Protein AF-A0A520IBH7-F1 (afdb_monomer_lite)

Foldseek 3Di:
DPQAQPPLLLVLLLQLVVLVVPVVCNVVSNVVSVVSLVCCVVPVVHDNNNNVRSNVVNVVVVVVVVVVVVVVVPPPVVVVPDDD

Secondary structure (DSSP, 8-state):
---SS-HHHHHHHHHHHHGGG-HHHHHHHHHHHHHHHHHHHHHS---HHHHHHHHHHHHHHHHHHHHHHHHHHSSGGGTT----

Structure (mmCIF, N/CA/C/O backbone):
data_AF-A0A520IBH7-F1
#
_entry.id   AF-A0A520IBH7-F1
#
loop_
_atom_site.group_PDB
_atom_site.id
_atom_site.type_symbol
_atom_site.label_atom_id
_atom_site.label_alt_id
_atom_site.label_comp_id
_atom_site.label_asym_id
_atom_site.label_entity_id
_atom_site.label_seq_id
_atom_site.pdbx_PDB_ins_code
_atom_site.Cartn_x
_atom_site.Cartn_y
_atom_site.Cartn_z
_atom_site.occupancy
_atom_site.B_iso_or_equiv
_atom_site.auth_seq_id
_atom_site.auth_comp_id
_atom_site.auth_asym_id
_atom_site.auth_atom_id
_atom_site.pdbx_PDB_model_num
ATOM 1 N N . ILE A 1 1 ? 21.029 -8.747 -1.946 1.00 55.94 1 ILE A N 1
ATOM 2 C CA . ILE A 1 1 ? 19.850 -7.954 -1.527 1.00 55.94 1 ILE A CA 1
ATOM 3 C C . ILE A 1 1 ? 18.629 -8.831 -1.784 1.00 55.94 1 ILE A C 1
ATOM 5 O O . ILE A 1 1 ? 18.545 -9.386 -2.871 1.00 55.94 1 ILE A O 1
ATOM 9 N N . VAL A 1 2 ? 17.783 -9.104 -0.787 1.00 53.16 2 VAL A N 1
ATOM 10 C CA . VAL A 1 2 ? 16.558 -9.895 -1.009 1.00 53.16 2 VAL A CA 1
ATOM 11 C C . VAL A 1 2 ? 15.508 -8.925 -1.535 1.00 53.16 2 VAL A C 1
ATOM 13 O O . VAL A 1 2 ? 15.015 -8.090 -0.784 1.00 53.16 2 VAL A O 1
ATOM 16 N N . SER A 1 3 ? 15.252 -8.966 -2.841 1.00 71.31 3 SER A N 1
ATOM 17 C CA . SER A 1 3 ? 14.363 -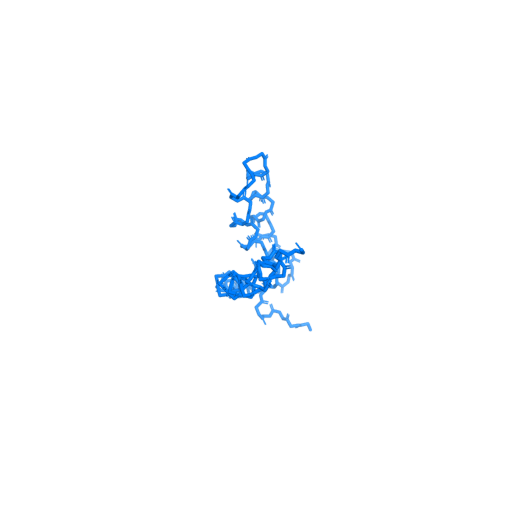8.019 -3.532 1.00 71.31 3 SER A CA 1
ATOM 18 C C . SER A 1 3 ? 12.882 -8.324 -3.305 1.00 71.31 3 SER A C 1
ATOM 20 O O . SER A 1 3 ? 12.035 -7.440 -3.414 1.00 71.31 3 SER A O 1
ATOM 22 N N . PHE A 1 4 ? 12.586 -9.583 -2.981 1.00 83.25 4 PHE A N 1
ATOM 23 C CA . PHE A 1 4 ? 11.257 -10.162 -3.037 1.00 83.25 4 PHE A CA 1
ATOM 24 C C . PHE A 1 4 ? 10.835 -10.755 -1.684 1.00 83.25 4 PHE A C 1
ATOM 26 O O . PHE A 1 4 ? 11.576 -11.578 -1.138 1.00 83.25 4 PHE A O 1
ATOM 33 N N . PRO A 1 5 ? 9.631 -10.441 -1.176 1.00 87.69 5 PRO A N 1
ATOM 34 C CA . PRO A 1 5 ? 8.722 -9.376 -1.617 1.00 87.69 5 PRO A CA 1
ATOM 35 C C . PRO A 1 5 ? 9.201 -7.980 -1.168 1.00 87.69 5 PRO A C 1
ATOM 37 O O . PRO A 1 5 ? 9.981 -7.849 -0.225 1.00 87.69 5 PRO A O 1
ATOM 40 N N . SER A 1 6 ? 8.706 -6.915 -1.807 1.00 91.06 6 SER A N 1
ATOM 41 C CA . SER A 1 6 ? 9.107 -5.544 -1.472 1.00 91.06 6 SER A CA 1
ATOM 42 C C . SER A 1 6 ? 8.617 -5.121 -0.082 1.00 91.06 6 SER A C 1
ATOM 44 O O . SER A 1 6 ? 7.413 -5.000 0.178 1.00 91.06 6 SER A O 1
ATOM 46 N N . PHE A 1 7 ? 9.565 -4.807 0.803 1.00 91.31 7 PHE A N 1
ATOM 47 C CA . PHE A 1 7 ? 9.269 -4.266 2.130 1.00 91.31 7 PHE A CA 1
ATOM 48 C C . PHE A 1 7 ? 8.586 -2.891 2.058 1.00 9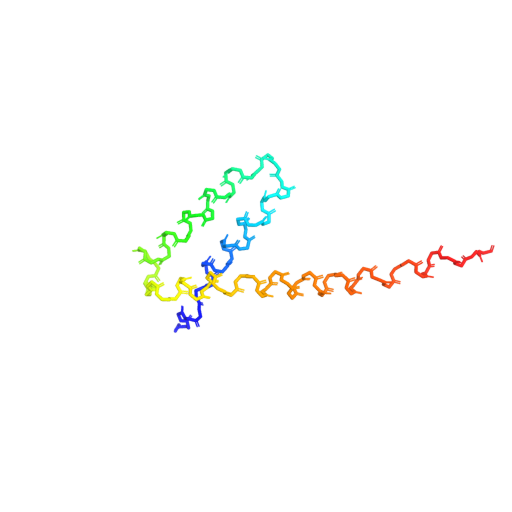1.31 7 PHE A C 1
ATOM 50 O O . PHE A 1 7 ? 7.584 -2.671 2.736 1.00 91.31 7 PHE A O 1
ATOM 57 N N . HIS A 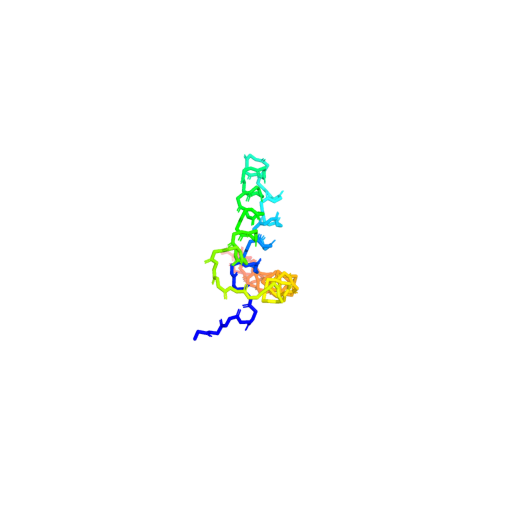1 8 ? 9.075 -1.991 1.196 1.00 93.56 8 HIS A N 1
ATOM 58 C CA . HIS A 1 8 ? 8.504 -0.651 1.015 1.00 93.56 8 HIS A CA 1
ATOM 59 C C . HIS A 1 8 ? 7.038 -0.715 0.571 1.00 93.56 8 HIS A C 1
ATOM 61 O O . HIS A 1 8 ? 6.194 -0.026 1.145 1.00 93.56 8 HIS A O 1
ATOM 67 N N . ALA A 1 9 ? 6.717 -1.593 -0.385 1.00 94.44 9 ALA A N 1
ATOM 68 C CA . ALA A 1 9 ? 5.344 -1.793 -0.841 1.00 94.44 9 ALA A CA 1
ATOM 69 C C . ALA A 1 9 ? 4.448 -2.369 0.267 1.00 94.44 9 ALA A C 1
ATOM 71 O O . ALA A 1 9 ? 3.333 -1.888 0.474 1.00 94.44 9 ALA A O 1
ATOM 72 N N . THR A 1 10 ? 4.957 -3.352 1.020 1.00 95.94 10 THR A N 1
ATOM 73 C CA . THR A 1 10 ? 4.228 -3.963 2.143 1.00 95.94 10 THR A CA 1
ATOM 74 C C . THR A 1 10 ? 3.891 -2.922 3.215 1.00 95.94 10 THR A C 1
ATOM 76 O O . THR A 1 10 ? 2.734 -2.789 3.615 1.00 95.94 10 THR A O 1
ATOM 79 N N . LEU A 1 11 ? 4.884 -2.144 3.663 1.00 95.75 11 LEU A N 1
ATOM 80 C CA . LEU A 1 11 ? 4.709 -1.125 4.701 1.00 95.75 11 LEU A CA 1
ATOM 81 C C . LEU A 1 11 ? 3.754 -0.015 4.241 1.00 95.75 11 LEU A C 1
ATOM 83 O O . LEU A 1 11 ? 2.862 0.385 4.989 1.00 95.75 11 LEU A O 1
ATOM 87 N N . ALA A 1 12 ? 3.905 0.451 3.000 1.00 96.69 12 ALA A N 1
ATOM 88 C CA . ALA A 1 12 ? 3.036 1.470 2.430 1.00 96.69 12 ALA A CA 1
ATOM 89 C C . ALA A 1 12 ? 1.570 1.012 2.383 1.00 96.69 12 ALA A C 1
ATOM 91 O O . ALA A 1 12 ? 0.681 1.756 2.796 1.00 96.69 12 ALA A O 1
ATOM 92 N N . ALA A 1 13 ? 1.303 -0.230 1.970 1.00 97.56 13 ALA A N 1
ATOM 93 C CA . ALA A 1 13 ? -0.047 -0.789 1.984 1.00 97.56 13 ALA A CA 1
ATOM 94 C C . ALA A 1 13 ? -0.638 -0.866 3.403 1.00 97.56 13 ALA A C 1
ATOM 96 O O . ALA A 1 13 ? -1.796 -0.496 3.615 1.00 97.56 13 ALA A O 1
ATOM 97 N N . ILE A 1 14 ? 0.165 -1.271 4.395 1.00 97.50 14 ILE A N 1
ATOM 98 C CA . ILE A 1 14 ? -0.250 -1.259 5.806 1.00 97.50 14 ILE A CA 1
ATOM 99 C C . ILE A 1 14 ? -0.579 0.167 6.265 1.00 97.50 14 ILE A C 1
ATOM 101 O O . ILE A 1 14 ? -1.591 0.372 6.935 1.00 97.50 14 ILE A O 1
ATOM 105 N N . PHE A 1 15 ? 0.223 1.165 5.887 1.00 96.81 15 PHE A N 1
ATOM 106 C CA . PHE A 1 15 ? -0.028 2.560 6.248 1.00 96.81 15 PHE A CA 1
ATOM 107 C C . PHE A 1 15 ? -1.273 3.143 5.589 1.00 96.81 15 PHE A C 1
ATOM 109 O O . PHE A 1 15 ? -2.021 3.844 6.268 1.00 96.81 15 PHE A O 1
ATOM 116 N N . ILE A 1 16 ? -1.569 2.810 4.330 1.00 96.88 16 ILE A N 1
ATOM 117 C CA . ILE A 1 16 ? -2.829 3.220 3.685 1.00 96.88 16 ILE A CA 1
ATOM 118 C C . ILE A 1 16 ? -4.034 2.795 4.535 1.00 96.88 16 ILE A C 1
ATOM 120 O O . ILE A 1 16 ? -4.953 3.593 4.764 1.00 96.88 16 ILE A O 1
ATOM 124 N N . TRP A 1 17 ? -4.004 1.554 5.030 1.00 96.25 17 TRP A N 1
ATOM 125 C CA . TRP A 1 17 ? -5.023 1.021 5.927 1.00 96.25 17 TRP A CA 1
ATOM 126 C C . TRP A 1 17 ? -5.002 1.713 7.300 1.00 96.25 17 TRP A C 1
ATOM 128 O O . TRP A 1 17 ? -6.036 2.212 7.748 1.00 96.25 17 TRP A O 1
ATOM 138 N N . ALA A 1 18 ? -3.835 1.812 7.942 1.00 95.12 18 ALA A N 1
ATOM 139 C CA . ALA A 1 18 ? -3.685 2.354 9.294 1.00 95.12 18 ALA A CA 1
ATOM 140 C C . ALA A 1 18 ? -4.094 3.834 9.401 1.00 95.12 18 ALA A C 1
ATOM 142 O O . ALA A 1 18 ? -4.764 4.226 10.358 1.00 95.12 18 ALA A O 1
ATOM 143 N N . PHE A 1 19 ? -3.778 4.647 8.389 1.00 95.88 19 PHE A N 1
ATOM 144 C CA . PHE A 1 19 ? -4.166 6.058 8.335 1.00 95.88 19 PHE A CA 1
ATOM 145 C C . PHE A 1 19 ? -5.685 6.270 8.279 1.00 95.88 19 PHE A C 1
ATOM 147 O O . PHE A 1 19 ? -6.161 7.354 8.611 1.00 95.88 19 PHE A O 1
ATOM 154 N N . GLY A 1 20 ? -6.473 5.239 7.945 1.00 90.75 20 GLY A N 1
ATOM 155 C CA . GLY A 1 20 ? -7.932 5.289 8.063 1.00 90.75 20 GLY A CA 1
ATOM 156 C C . GLY A 1 20 ? -8.437 5.544 9.487 1.00 90.75 20 GLY A C 1
ATOM 157 O O . GLY A 1 20 ? -9.537 6.061 9.647 1.00 90.75 20 GLY A O 1
ATOM 158 N N . ALA A 1 21 ? -7.636 5.247 10.514 1.00 92.88 21 ALA A N 1
ATOM 159 C CA . ALA A 1 21 ? -7.979 5.516 11.910 1.00 92.88 21 ALA A CA 1
ATOM 160 C C . ALA A 1 21 ? -7.650 6.954 12.368 1.00 92.88 21 ALA A C 1
ATOM 162 O O . ALA A 1 21 ? -7.982 7.321 13.493 1.00 92.88 21 ALA A O 1
ATOM 163 N N . MET A 1 22 ? -6.990 7.771 11.536 1.00 94.19 22 MET A N 1
ATOM 164 C CA . MET A 1 22 ? -6.503 9.111 11.899 1.00 94.19 22 MET A CA 1
ATOM 165 C C . MET A 1 22 ? -6.995 10.156 10.887 1.00 94.19 22 MET A C 1
ATOM 167 O O . MET A 1 22 ? -6.250 10.515 9.977 1.00 94.19 22 MET A O 1
ATOM 171 N N . PRO A 1 23 ? -8.220 10.700 11.038 1.00 90.50 23 PRO A N 1
ATOM 172 C CA . PRO A 1 23 ? -8.869 11.532 10.017 1.00 90.50 23 PRO A CA 1
ATOM 173 C C . PRO A 1 23 ? -8.033 12.728 9.544 1.00 90.50 23 PRO A C 1
ATOM 175 O O . PRO A 1 23 ? -7.987 13.020 8.353 1.00 90.50 23 PRO A O 1
ATOM 178 N N . ARG A 1 24 ? -7.310 13.383 10.464 1.00 94.19 24 ARG A N 1
ATOM 179 C CA . ARG A 1 24 ? -6.457 14.549 10.163 1.00 94.19 24 ARG A CA 1
ATOM 180 C C . ARG A 1 24 ? -5.232 14.198 9.312 1.00 94.19 24 ARG A C 1
ATOM 182 O O . ARG A 1 24 ? -4.739 15.049 8.585 1.00 94.19 24 ARG A O 1
ATOM 189 N N . LEU A 1 25 ? -4.744 12.962 9.412 1.00 93.75 25 LEU A N 1
ATOM 190 C CA . LEU A 1 25 ? -3.568 12.472 8.688 1.00 93.75 25 LEU A CA 1
ATOM 191 C C . LEU A 1 25 ? -3.935 11.516 7.549 1.00 93.75 25 LEU A C 1
ATOM 193 O O . LEU A 1 25 ? -3.057 11.115 6.790 1.00 93.75 25 LEU A O 1
ATOM 197 N N . ALA A 1 26 ? -5.217 11.171 7.406 1.00 93.25 26 ALA A N 1
ATOM 198 C CA . ALA A 1 26 ? -5.678 10.155 6.475 1.00 93.25 26 ALA A CA 1
ATOM 199 C C . ALA A 1 26 ? -5.263 10.470 5.037 1.00 93.25 26 ALA A C 1
ATOM 201 O O . ALA A 1 26 ? -4.682 9.628 4.359 1.00 93.25 26 ALA A O 1
ATOM 202 N N . VAL A 1 27 ? -5.529 11.697 4.587 1.00 95.88 27 VAL A N 1
ATOM 203 C CA . VAL A 1 27 ? -5.206 12.142 3.228 1.00 95.88 27 VAL A CA 1
ATOM 204 C C . VAL A 1 27 ? -3.692 12.254 3.007 1.00 95.88 27 VAL A C 1
ATOM 206 O O . VAL A 1 27 ? -3.191 11.518 2.156 1.00 95.88 27 VAL A O 1
ATOM 209 N N . PRO A 1 28 ? -2.929 13.084 3.753 1.00 96.62 28 PRO A N 1
ATOM 210 C CA . PRO A 1 28 ? -1.494 13.230 3.496 1.00 96.62 28 PRO A CA 1
ATOM 211 C C . PRO A 1 28 ? -0.728 11.914 3.690 1.00 96.62 28 PRO A C 1
ATOM 213 O O . PRO A 1 28 ? 0.160 11.596 2.902 1.00 96.62 28 PRO A O 1
ATOM 216 N N . GLY A 1 29 ? -1.112 11.103 4.680 1.00 96.44 29 GLY A N 1
ATOM 217 C CA . GLY A 1 29 ? -0.489 9.809 4.945 1.00 96.44 29 GLY A CA 1
ATOM 218 C C . GLY A 1 29 ? -0.733 8.782 3.839 1.00 96.44 29 GLY A C 1
ATOM 219 O O . GLY A 1 29 ? 0.199 8.101 3.411 1.00 96.44 29 GLY A O 1
ATOM 220 N N . ARG A 1 30 ? -1.964 8.691 3.316 1.00 97.19 30 ARG A N 1
ATOM 221 C CA . ARG A 1 30 ? -2.273 7.807 2.178 1.00 97.19 30 ARG A CA 1
ATOM 222 C C . ARG A 1 30 ? -1.565 8.250 0.908 1.00 97.19 30 ARG A C 1
ATOM 224 O O . ARG A 1 30 ? -1.037 7.397 0.205 1.00 97.19 30 ARG A O 1
ATOM 231 N N . VAL A 1 31 ? -1.522 9.556 0.635 1.00 97.81 31 VAL A N 1
ATOM 232 C CA . VAL A 1 31 ? -0.793 10.099 -0.522 1.00 97.81 31 VAL A CA 1
ATOM 233 C C . VAL A 1 31 ? 0.681 9.714 -0.438 1.00 97.81 31 VAL A C 1
ATOM 235 O O . VAL A 1 31 ? 1.215 9.156 -1.391 1.00 97.81 31 VAL A O 1
ATOM 238 N N . TRP A 1 32 ? 1.320 9.916 0.715 1.00 97.88 32 TRP A N 1
ATOM 239 C CA . TRP A 1 32 ? 2.720 9.540 0.913 1.00 97.88 32 TRP A CA 1
ATOM 240 C C . TRP A 1 32 ? 2.972 8.036 0.724 1.00 97.88 32 TRP A C 1
ATOM 242 O O . TRP A 1 32 ? 3.940 7.627 0.079 1.00 97.88 32 TRP A O 1
ATOM 252 N N . ALA A 1 33 ? 2.075 7.194 1.237 1.00 96.75 33 ALA A N 1
ATOM 253 C CA . ALA A 1 33 ? 2.170 5.750 1.065 1.00 96.75 33 ALA A CA 1
ATOM 254 C C . ALA A 1 33 ? 1.997 5.321 -0.406 1.00 96.75 33 ALA A C 1
ATOM 256 O O . ALA A 1 33 ? 2.764 4.498 -0.900 1.00 96.75 33 ALA A O 1
ATOM 257 N N . VAL A 1 34 ? 1.057 5.921 -1.141 1.00 96.94 34 VAL A N 1
ATOM 258 C CA . VAL A 1 34 ? 0.898 5.680 -2.586 1.00 96.94 34 VAL A CA 1
ATOM 259 C C . VAL A 1 34 ? 2.147 6.116 -3.352 1.00 96.94 34 VAL A C 1
ATOM 261 O O 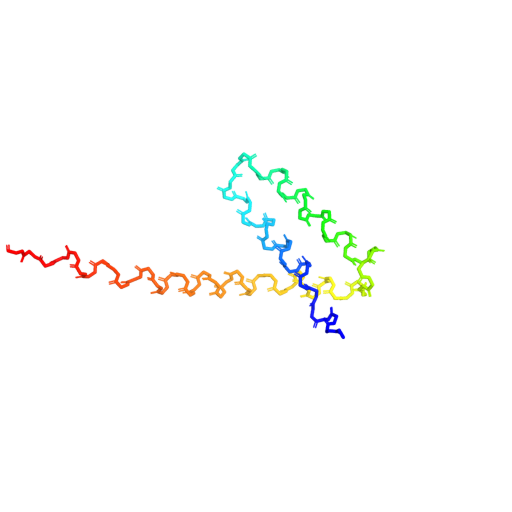. VAL A 1 34 ? 2.648 5.354 -4.178 1.00 96.94 34 VAL A O 1
ATOM 264 N N . LEU A 1 35 ? 2.703 7.290 -3.039 1.00 96.88 35 LEU A N 1
ATOM 265 C CA . LEU A 1 35 ? 3.958 7.756 -3.635 1.00 96.88 35 LEU A CA 1
ATOM 266 C C . LEU A 1 35 ? 5.108 6.778 -3.374 1.00 96.88 35 LEU A C 1
ATOM 268 O O . LEU A 1 35 ? 5.894 6.513 -4.276 1.00 96.88 35 LEU A O 1
ATOM 272 N N . THR A 1 36 ? 5.168 6.180 -2.183 1.00 95.06 36 THR A N 1
ATOM 273 C CA . THR A 1 36 ? 6.174 5.162 -1.840 1.00 95.06 36 THR A CA 1
ATOM 274 C C . THR A 1 36 ? 6.034 3.910 -2.716 1.00 95.06 36 THR A C 1
ATOM 276 O O . THR A 1 36 ? 7.034 3.398 -3.222 1.00 95.06 36 THR A O 1
ATOM 279 N N . ILE A 1 37 ? 4.804 3.436 -2.957 1.00 93.81 37 ILE A N 1
ATOM 280 C CA . ILE A 1 37 ? 4.540 2.287 -3.843 1.00 93.81 37 ILE A CA 1
ATOM 281 C C . ILE A 1 37 ? 5.014 2.590 -5.266 1.00 93.81 37 ILE A C 1
ATOM 283 O O . ILE A 1 37 ? 5.681 1.754 -5.867 1.00 93.81 37 ILE A O 1
ATOM 287 N N . VAL A 1 38 ? 4.716 3.786 -5.783 1.00 93.75 38 VAL A N 1
ATOM 288 C CA . VAL A 1 38 ? 5.109 4.208 -7.139 1.00 93.75 38 VAL A CA 1
ATOM 289 C C . VAL A 1 38 ? 6.618 4.437 -7.252 1.00 93.75 38 VAL A C 1
ATOM 291 O O . VAL A 1 38 ? 7.219 4.061 -8.251 1.00 93.75 38 VAL A O 1
ATOM 294 N N . ALA A 1 39 ? 7.259 5.003 -6.230 1.00 90.69 39 ALA A N 1
ATOM 295 C CA . ALA A 1 39 ? 8.699 5.248 -6.229 1.00 90.69 39 ALA A CA 1
ATOM 296 C C . ALA A 1 39 ? 9.522 3.948 -6.185 1.00 90.69 39 ALA A C 1
ATOM 298 O O . ALA A 1 39 ? 10.632 3.902 -6.711 1.00 90.69 39 ALA A O 1
ATOM 299 N N . THR A 1 40 ? 8.975 2.882 -5.592 1.00 89.06 40 THR A N 1
ATOM 300 C CA . THR A 1 40 ? 9.671 1.599 -5.411 1.00 89.06 40 THR A CA 1
ATOM 301 C C . THR A 1 40 ? 10.150 0.967 -6.735 1.00 89.06 40 THR A C 1
ATOM 303 O O . THR A 1 40 ? 11.338 0.658 -6.820 1.00 89.06 40 THR A O 1
ATOM 306 N N . PRO A 1 41 ? 9.316 0.792 -7.783 1.00 86.31 41 PRO A N 1
ATOM 307 C CA . PRO A 1 41 ? 9.780 0.278 -9.074 1.00 86.31 41 PRO A CA 1
ATOM 308 C C . PRO A 1 41 ? 10.508 1.332 -9.921 1.00 86.31 41 PRO A C 1
ATOM 310 O O . PRO A 1 41 ? 11.322 0.968 -10.760 1.00 86.31 41 PRO A O 1
ATOM 313 N N . VAL A 1 42 ? 10.238 2.628 -9.717 1.00 83.44 42 VAL A N 1
ATOM 314 C CA . VAL A 1 42 ? 10.842 3.705 -10.524 1.00 83.44 42 VAL A CA 1
ATOM 315 C C . VAL A 1 42 ? 12.297 3.964 -10.123 1.00 83.44 42 VAL A C 1
ATOM 317 O O . VAL A 1 42 ? 13.140 4.178 -10.988 1.00 83.44 42 VAL A O 1
ATOM 320 N N . PHE A 1 43 ? 12.601 3.927 -8.823 1.00 78.94 43 PHE A N 1
ATOM 321 C CA . PHE A 1 43 ? 13.915 4.310 -8.292 1.00 78.94 43 PHE A CA 1
ATOM 322 C C . PHE A 1 43 ? 14.600 3.214 -7.466 1.00 78.94 43 PHE A C 1
ATOM 324 O O . PHE A 1 43 ? 15.812 3.256 -7.286 1.00 78.94 43 PHE A O 1
ATOM 331 N N . GLY A 1 44 ? 13.855 2.234 -6.945 1.00 68.69 44 GLY A N 1
ATOM 332 C CA . GLY A 1 44 ? 14.375 1.251 -5.986 1.00 68.69 44 GLY A CA 1
ATOM 333 C C . GLY A 1 44 ? 15.100 0.050 -6.596 1.00 68.69 44 GLY A C 1
ATOM 334 O O . GLY A 1 44 ? 15.551 -0.812 -5.849 1.00 68.69 44 GLY A O 1
ATOM 335 N N . GLY A 1 45 ? 15.187 -0.052 -7.928 1.00 65.81 45 GLY A N 1
ATOM 336 C CA . GLY A 1 45 ? 15.789 -1.208 -8.612 1.00 65.81 45 GLY A CA 1
ATOM 337 C C . GLY A 1 45 ? 14.988 -2.512 -8.471 1.00 65.81 45 GLY A C 1
ATOM 338 O O . GLY A 1 45 ? 15.509 -3.588 -8.761 1.00 65.81 45 GLY A O 1
ATOM 339 N N . HIS A 1 46 ? 13.735 -2.422 -8.014 1.00 66.88 46 HIS A N 1
ATOM 340 C CA . HIS A 1 46 ? 12.829 -3.553 -7.834 1.00 66.88 46 HIS A CA 1
ATOM 341 C C . HIS A 1 46 ? 12.025 -3.830 -9.099 1.00 66.88 46 HIS A C 1
ATOM 343 O O . HIS A 1 46 ? 11.502 -2.914 -9.736 1.00 66.88 46 HIS A O 1
ATOM 349 N N . TYR A 1 47 ? 11.839 -5.109 -9.413 1.00 77.69 47 TYR A N 1
ATOM 350 C CA . TYR A 1 47 ? 10.892 -5.497 -10.449 1.00 77.69 47 TYR A CA 1
ATOM 351 C C . TYR A 1 47 ? 9.467 -5.230 -9.953 1.00 77.69 47 TYR A C 1
ATOM 353 O O . TYR A 1 47 ? 9.169 -5.391 -8.769 1.00 77.69 47 TYR A O 1
ATOM 361 N N . GLY A 1 48 ? 8.547 -4.874 -10.855 1.00 83.06 48 GLY A N 1
ATOM 362 C CA . GLY A 1 48 ? 7.140 -4.651 -10.491 1.00 83.06 48 GLY A CA 1
ATOM 363 C C . GLY A 1 48 ? 6.507 -5.836 -9.742 1.00 83.06 48 GLY A C 1
ATOM 364 O O . GLY A 1 48 ? 5.634 -5.640 -8.899 1.00 83.06 48 GLY A O 1
ATOM 365 N N . VAL A 1 49 ? 7.003 -7.059 -9.973 1.00 88.19 49 VAL A N 1
ATOM 366 C CA . VAL A 1 49 ? 6.581 -8.269 -9.250 1.00 88.19 49 VAL A CA 1
ATOM 367 C C . VAL A 1 49 ? 6.885 -8.211 -7.747 1.00 88.19 49 VAL A C 1
ATOM 369 O O . VAL A 1 49 ? 6.064 -8.658 -6.947 1.00 88.19 49 VAL A O 1
ATOM 372 N N . ASP A 1 50 ? 7.998 -7.594 -7.342 1.00 89.94 50 ASP A N 1
ATOM 373 C CA . ASP A 1 50 ? 8.364 -7.429 -5.931 1.00 89.94 50 ASP A CA 1
ATOM 374 C C . ASP A 1 50 ? 7.336 -6.547 -5.216 1.00 89.94 50 ASP A C 1
ATOM 376 O O . ASP A 1 50 ? 6.934 -6.826 -4.084 1.00 89.94 50 ASP A O 1
ATOM 380 N N . VAL A 1 51 ? 6.886 -5.487 -5.896 1.00 91.12 51 VAL A N 1
ATOM 381 C CA . VAL A 1 51 ? 5.878 -4.542 -5.401 1.00 91.12 51 VAL A CA 1
ATOM 382 C C . VAL A 1 51 ? 4.543 -5.252 -5.231 1.00 91.12 51 VAL A C 1
ATOM 384 O O . VAL A 1 51 ? 3.965 -5.200 -4.150 1.00 91.12 51 VAL A O 1
ATOM 387 N N . ILE A 1 52 ? 4.087 -5.971 -6.262 1.00 93.31 52 ILE A N 1
ATOM 388 C CA . ILE A 1 52 ? 2.821 -6.718 -6.242 1.00 93.31 52 ILE A CA 1
ATOM 389 C C . ILE A 1 52 ? 2.797 -7.711 -5.075 1.00 93.31 52 ILE A C 1
ATOM 391 O O . ILE A 1 52 ? 1.826 -7.762 -4.321 1.00 93.31 52 ILE A O 1
ATOM 395 N N . MET A 1 53 ? 3.882 -8.461 -4.877 1.00 95.06 53 MET A N 1
ATOM 396 C CA . MET A 1 53 ? 3.944 -9.451 -3.801 1.00 95.06 53 MET A CA 1
ATOM 397 C C . MET A 1 53 ? 4.058 -8.809 -2.419 1.00 95.06 53 MET A C 1
ATOM 399 O O . MET A 1 53 ? 3.500 -9.335 -1.459 1.00 95.06 53 MET A O 1
ATOM 403 N N . GLY A 1 54 ? 4.674 -7.628 -2.316 1.00 93.81 54 GLY A N 1
ATOM 404 C CA . GLY A 1 54 ? 4.609 -6.817 -1.101 1.00 93.81 54 GLY A CA 1
ATOM 405 C C . GLY A 1 54 ? 3.185 -6.346 -0.773 1.00 93.81 54 GLY A C 1
ATOM 406 O O . GLY A 1 54 ? 2.748 -6.434 0.375 1.00 93.81 54 GLY A O 1
ATOM 407 N N . LEU A 1 55 ? 2.410 -5.920 -1.777 1.00 95.62 55 LEU A N 1
ATOM 408 C CA . LEU A 1 55 ? 1.002 -5.550 -1.583 1.00 95.62 55 LEU A CA 1
ATOM 409 C C . LEU A 1 55 ? 0.159 -6.745 -1.110 1.00 95.62 55 LEU A C 1
ATOM 411 O O . LEU A 1 55 ? -0.653 -6.594 -0.197 1.00 95.62 55 LEU A O 1
ATOM 415 N N . PHE A 1 56 ? 0.385 -7.940 -1.668 1.00 97.19 56 PHE A N 1
ATOM 416 C CA . PHE A 1 56 ? -0.285 -9.167 -1.219 1.00 97.19 56 PHE A CA 1
ATOM 417 C C . PHE A 1 56 ? 0.121 -9.610 0.191 1.00 97.19 56 PHE A C 1
ATOM 419 O O . PHE A 1 56 ? -0.677 -10.242 0.883 1.00 97.19 56 PHE A O 1
ATOM 426 N N . LEU A 1 57 ? 1.328 -9.262 0.646 1.00 96.69 57 LEU A N 1
ATOM 427 C CA . LEU A 1 57 ? 1.795 -9.579 1.995 1.00 96.69 57 LEU A CA 1
ATOM 428 C C . LEU A 1 57 ? 1.149 -8.695 3.079 1.00 96.69 57 LEU A C 1
ATOM 430 O O . LEU A 1 57 ? 1.090 -9.086 4.247 1.00 96.69 57 LEU A O 1
ATOM 434 N N . ALA A 1 58 ? 0.626 -7.518 2.730 1.00 97.44 58 ALA A N 1
ATOM 435 C CA . ALA A 1 58 ? 0.071 -6.593 3.716 1.00 97.44 58 ALA A CA 1
ATOM 436 C C . ALA A 1 58 ? -1.174 -7.132 4.463 1.00 97.44 58 ALA A C 1
ATOM 438 O O . ALA A 1 58 ? -1.173 -7.086 5.697 1.00 97.44 58 ALA A O 1
ATOM 439 N N . PRO A 1 59 ? -2.217 -7.692 3.809 1.00 97.75 59 PRO A N 1
ATOM 440 C CA . PRO A 1 59 ? -3.374 -8.253 4.512 1.00 97.75 59 PRO A CA 1
ATOM 441 C C . PRO A 1 59 ? -3.039 -9.329 5.563 1.00 97.75 59 PRO A C 1
ATOM 443 O O . PRO A 1 59 ? -3.482 -9.169 6.706 1.00 97.75 59 PRO A O 1
ATOM 446 N N . PRO A 1 60 ? -2.252 -10.391 5.270 1.00 97.44 60 PRO A N 1
ATOM 447 C CA . PRO A 1 60 ? -1.914 -11.386 6.286 1.00 97.44 60 PRO A CA 1
ATOM 448 C C . PRO A 1 60 ? -1.086 -10.788 7.432 1.00 97.44 60 PRO A C 1
ATOM 450 O O . PRO A 1 60 ? -1.300 -11.167 8.583 1.00 97.44 60 PRO A O 1
ATOM 453 N N . ALA A 1 61 ? -0.223 -9.798 7.171 1.00 96.81 61 ALA A N 1
ATOM 454 C CA . ALA A 1 61 ? 0.508 -9.088 8.223 1.00 96.81 61 ALA A CA 1
ATOM 455 C C . ALA A 1 61 ? -0.428 -8.281 9.149 1.00 96.81 61 ALA A C 1
ATOM 457 O O . ALA A 1 61 ? -0.282 -8.303 10.377 1.00 96.81 61 ALA A O 1
ATOM 458 N N . ILE A 1 62 ? -1.440 -7.609 8.590 1.00 96.19 62 ILE A N 1
ATOM 459 C CA . ILE A 1 62 ? -2.467 -6.898 9.370 1.00 96.19 62 ILE A CA 1
ATOM 460 C C . ILE A 1 62 ? -3.283 -7.890 10.210 1.00 96.19 62 ILE A C 1
ATOM 462 O O . ILE A 1 62 ? -3.545 -7.646 11.388 1.00 96.19 62 ILE A O 1
ATOM 466 N N . ILE A 1 63 ? -3.675 -9.028 9.639 1.00 96.75 63 ILE A N 1
ATOM 467 C CA . ILE A 1 63 ? -4.427 -10.065 10.358 1.00 96.75 63 ILE A CA 1
ATOM 468 C C . ILE A 1 63 ? -3.588 -10.617 11.518 1.00 96.75 63 ILE A C 1
ATOM 470 O O . ILE A 1 63 ? -4.037 -10.596 12.667 1.00 96.75 63 ILE A O 1
ATOM 474 N N . ALA A 1 64 ? -2.351 -11.039 11.246 1.00 96.12 64 ALA A N 1
ATOM 475 C CA . ALA A 1 64 ? -1.439 -11.579 12.249 1.00 96.12 64 ALA A CA 1
ATOM 476 C C . ALA A 1 64 ? -1.180 -10.580 13.387 1.00 96.12 64 ALA A C 1
ATOM 478 O O . ALA A 1 64 ? -1.307 -10.938 14.560 1.00 96.12 64 ALA A O 1
ATOM 479 N N . SER A 1 65 ? -0.903 -9.312 13.063 1.00 94.06 65 SER A N 1
ATOM 480 C CA . SER A 1 65 ? -0.691 -8.270 14.076 1.00 94.06 65 SER A CA 1
ATOM 481 C C . SER A 1 65 ? -1.927 -8.066 14.954 1.00 94.06 65 SER A C 1
ATOM 483 O O . SER A 1 65 ? -1.811 -8.064 16.179 1.00 94.06 65 SER A O 1
ATOM 485 N N . ARG A 1 66 ? -3.133 -8.008 14.373 1.00 92.75 66 ARG A N 1
ATOM 486 C CA . ARG A 1 66 ? -4.382 -7.905 15.147 1.00 92.75 66 ARG A CA 1
ATOM 487 C C . ARG A 1 66 ? -4.594 -9.109 16.064 1.00 92.75 66 ARG A C 1
ATOM 489 O O . ARG A 1 66 ? -5.022 -8.912 17.201 1.00 92.75 66 ARG A O 1
ATOM 496 N N . HIS A 1 67 ? -4.293 -10.331 15.618 1.00 92.69 67 HIS A N 1
ATOM 497 C CA . HIS A 1 67 ? -4.381 -11.523 16.471 1.00 92.69 67 HIS A CA 1
ATOM 498 C C . HIS A 1 67 ? -3.395 -11.465 17.643 1.00 92.69 67 HIS A C 1
ATOM 500 O O . HIS A 1 67 ? -3.788 -11.733 18.780 1.00 92.69 67 HIS A O 1
ATOM 506 N N . ILE A 1 68 ? -2.145 -11.069 17.391 1.00 93.31 68 ILE A N 1
ATOM 507 C CA . ILE A 1 68 ? -1.106 -10.953 18.424 1.00 93.31 68 ILE A CA 1
ATOM 508 C C . ILE A 1 68 ? -1.478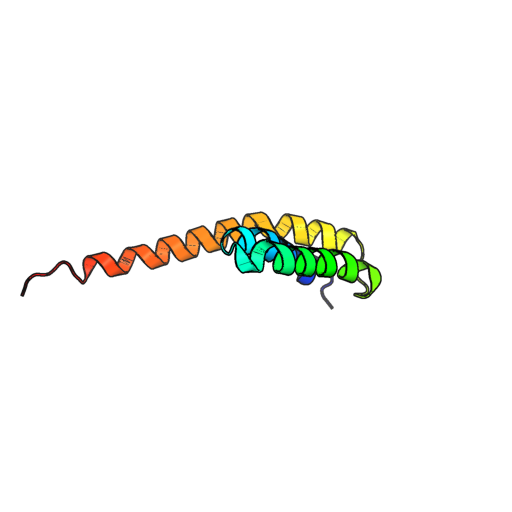 -9.872 19.448 1.00 93.31 68 ILE A C 1
ATOM 510 O O . ILE A 1 68 ? -1.455 -10.128 20.652 1.00 93.31 68 ILE A O 1
ATOM 514 N N . THR A 1 69 ? -1.885 -8.683 18.997 1.00 91.19 69 THR A N 1
ATOM 515 C CA . THR A 1 69 ? -2.251 -7.569 19.886 1.00 91.19 69 THR A CA 1
ATOM 516 C C . THR A 1 69 ? -3.512 -7.867 20.698 1.00 91.19 69 THR A C 1
ATOM 518 O O . THR A 1 69 ? -3.571 -7.523 21.877 1.00 91.19 69 THR A O 1
ATOM 521 N N . ARG A 1 70 ? -4.512 -8.554 20.122 1.00 85.81 70 ARG A N 1
ATOM 522 C CA . ARG A 1 70 ? -5.714 -8.981 20.863 1.00 85.81 70 ARG A CA 1
ATOM 523 C C . ARG A 1 70 ? -5.382 -9.962 21.986 1.00 85.81 70 ARG A C 1
ATOM 525 O O . ARG A 1 70 ? -5.863 -9.771 23.098 1.00 85.81 70 ARG A O 1
ATOM 532 N N . ARG A 1 71 ? -4.527 -10.959 21.728 1.00 75.44 71 ARG A N 1
ATOM 533 C CA . ARG A 1 71 ? -4.084 -11.927 22.751 1.00 75.44 71 ARG A CA 1
ATOM 534 C C . ARG A 1 71 ? -3.355 -11.249 23.912 1.00 75.44 71 ARG A C 1
ATOM 536 O O . ARG A 1 71 ? -3.567 -11.622 25.057 1.00 75.44 71 ARG A O 1
ATOM 543 N N . ARG A 1 72 ? -2.553 -10.217 23.632 1.00 70.38 72 ARG A N 1
ATOM 544 C CA . ARG A 1 72 ? -1.833 -9.448 24.662 1.00 70.38 72 ARG A CA 1
ATOM 545 C C . ARG A 1 72 ? -2.714 -8.519 25.495 1.00 70.38 72 ARG A C 1
ATOM 547 O O . ARG A 1 72 ? -2.287 -8.116 26.567 1.00 70.38 72 ARG A O 1
ATOM 554 N N . ARG A 1 73 ? -3.920 -8.168 25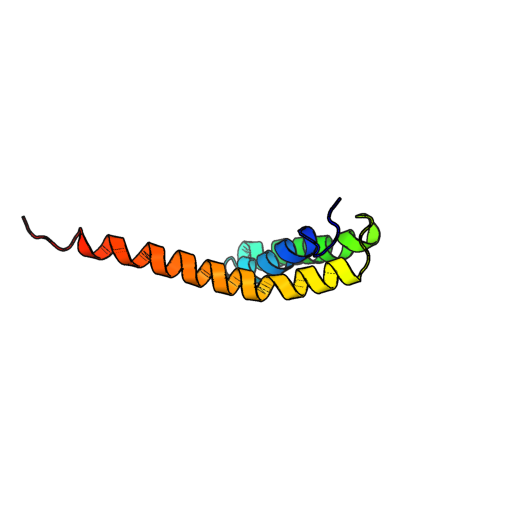.037 1.00 64.56 73 ARG A N 1
ATOM 555 C CA . ARG A 1 73 ? -4.846 -7.310 25.799 1.00 64.56 73 ARG A CA 1
ATOM 556 C C . ARG A 1 73 ? -5.667 -8.089 26.837 1.00 64.56 73 ARG A C 1
ATOM 558 O O . ARG A 1 73 ? -6.171 -7.487 27.774 1.00 64.56 73 ARG A O 1
ATOM 565 N N . ALA A 1 74 ? -5.781 -9.408 26.676 1.00 59.22 74 ALA A N 1
ATOM 566 C CA . ALA A 1 74 ? -6.558 -10.295 27.541 1.00 59.22 74 ALA A CA 1
ATOM 567 C C . ALA A 1 74 ? -6.004 -10.567 28.967 1.00 59.22 74 ALA A C 1
ATOM 569 O O . ALA A 1 74 ? -6.825 -10.913 29.809 1.00 59.22 74 ALA A O 1
ATOM 570 N N . PRO A 1 75 ? -4.707 -10.397 29.312 1.00 55.81 75 PRO A N 1
ATOM 571 C CA . PRO A 1 75 ? -4.234 -10.726 30.665 1.00 55.81 75 PRO A CA 1
ATOM 572 C C . PRO A 1 75 ? -4.460 -9.646 31.736 1.00 55.81 75 PRO A C 1
ATOM 574 O O . PRO A 1 75 ? -4.498 -9.977 32.911 1.00 55.81 75 PRO A O 1
ATOM 577 N N . HIS A 1 76 ? -4.618 -8.362 31.385 1.00 55.56 76 HIS A N 1
ATOM 578 C CA . HIS A 1 76 ? -4.545 -7.296 32.402 1.00 55.56 76 HIS A CA 1
ATOM 579 C C . HIS A 1 76 ? -5.845 -7.090 33.211 1.00 55.56 76 HIS A C 1
ATOM 581 O O . HIS A 1 76 ? -5.803 -6.556 34.314 1.00 55.56 76 HIS A O 1
ATOM 587 N N . LEU A 1 77 ? -7.005 -7.533 32.712 1.00 61.31 77 LEU A N 1
ATOM 588 C CA . LEU A 1 77 ? -8.293 -7.321 33.398 1.00 61.31 77 LEU A CA 1
ATOM 589 C C . LEU A 1 77 ? -8.530 -8.259 34.596 1.00 61.31 77 LEU A C 1
ATOM 591 O O . LEU A 1 77 ? -9.458 -8.021 35.364 1.00 61.31 77 LEU A O 1
ATOM 595 N N . MET A 1 78 ? -7.715 -9.306 34.766 1.00 58.44 78 MET A N 1
ATOM 596 C CA . MET A 1 78 ? -7.846 -10.256 35.880 1.00 58.44 78 MET A CA 1
ATOM 597 C C . MET A 1 78 ? -7.099 -9.816 37.150 1.00 58.44 78 MET A C 1
ATOM 599 O O . MET A 1 78 ? -7.508 -10.211 38.236 1.00 58.44 78 MET A O 1
ATOM 603 N N . ASP A 1 79 ? -6.098 -8.934 37.045 1.00 59.91 79 ASP A N 1
ATOM 604 C CA . ASP A 1 79 ? -5.327 -8.461 38.210 1.00 59.91 79 ASP A CA 1
ATOM 605 C C . ASP A 1 79 ? -6.004 -7.304 38.968 1.00 59.91 79 ASP A C 1
ATOM 607 O O . ASP A 1 79 ? -5.708 -7.065 40.134 1.00 59.91 79 ASP A O 1
ATOM 611 N N . SER A 1 80 ? -6.947 -6.589 38.344 1.00 58.78 80 SER A N 1
ATOM 612 C CA . SER A 1 80 ? -7.674 -5.475 38.975 1.00 58.78 80 SER A CA 1
ATOM 613 C C . SER A 1 80 ? -8.993 -5.885 39.649 1.00 58.78 80 SER A C 1
ATOM 615 O O . SER A 1 80 ? -9.732 -5.017 40.105 1.00 58.78 80 SER A O 1
ATOM 617 N N . ALA A 1 81 ? -9.321 -7.182 39.676 1.00 59.25 81 ALA A N 1
ATOM 618 C CA . ALA A 1 81 ? -10.587 -7.705 40.203 1.00 59.25 81 ALA A CA 1
ATOM 619 C C . ALA A 1 81 ? -10.474 -8.359 41.595 1.00 59.25 81 ALA A C 1
ATOM 621 O O . ALA A 1 81 ? -11.446 -8.955 42.055 1.00 59.25 81 ALA A O 1
ATOM 622 N N . LEU A 1 82 ? -9.327 -8.255 42.276 1.00 59.47 82 LEU A N 1
ATOM 623 C CA . LEU A 1 82 ? -9.195 -8.694 43.667 1.00 59.47 82 LEU A CA 1
ATOM 624 C C . LEU A 1 82 ? -9.510 -7.523 44.617 1.00 59.47 82 LEU A C 1
ATOM 626 O O . LEU A 1 82 ? -8.713 -6.584 44.683 1.00 59.47 82 LEU A O 1
ATOM 630 N N . PRO A 1 83 ? -10.652 -7.532 45.333 1.00 64.25 83 PRO A N 1
ATOM 631 C CA . PRO A 1 83 ? -10.881 -6.590 46.422 1.00 64.25 83 PRO A CA 1
ATOM 632 C C . PRO A 1 83 ? -9.919 -6.891 47.584 1.00 64.25 83 PRO A C 1
ATOM 634 O O . PRO A 1 83 ? -9.722 -8.056 47.937 1.00 64.25 83 PRO A O 1
ATOM 637 N N . ALA A 1 84 ? -9.316 -5.830 48.128 1.00 66.31 84 ALA A N 1
ATOM 638 C CA . ALA A 1 84 ? -8.557 -5.835 49.381 1.00 66.31 84 ALA A CA 1
ATOM 639 C C . ALA A 1 84 ? -9.490 -5.823 50.600 1.00 66.31 84 ALA A C 1
ATOM 641 O O . ALA A 1 84 ? -10.600 -5.251 50.477 1.00 66.31 84 ALA A O 1
#

pLDDT: mean 85.94, std 13.99, range [53.16, 97.88]

Sequence (84 aa):
IVSFPSFHATLAAIFIWAFGAMPRLAVPGRVWAVLTIVATPVFGGHYGVDVIMGLFLAPPAIIASRHITRRRRAPHLMDSALPA

Radius of gyration: 17.74 Å; chains: 1; bounding box: 31×26×60 Å